Protein AF-A0A5Y0S7S5-F1 (afdb_monomer)

Radius of gyration: 18.2 Å; Cα contacts (8 Å, |Δi|>4): 129; chains: 1; bounding box: 42×59×34 Å

Sequence (110 aa):
MTTVFNPEFPLPSDDPLITATPVEDENRPDFWPRHFRGIPQWILLEPRIFAWTDRLCADYRGGIWQFYTLSNGGAFMAPEANDGDDVWSLYNGMNGNGTDMSPEAAGIAA

Organism: Salmonella newport (NCBI:txid108619)

Foldseek 3Di:
DDDDDDPPDPDPPPDPDKDKDWDDPVCVVCQQCVQPVVPPPSVCPVVVLVVVLVQFFVPDPDADKIKIAIPVRDIFIF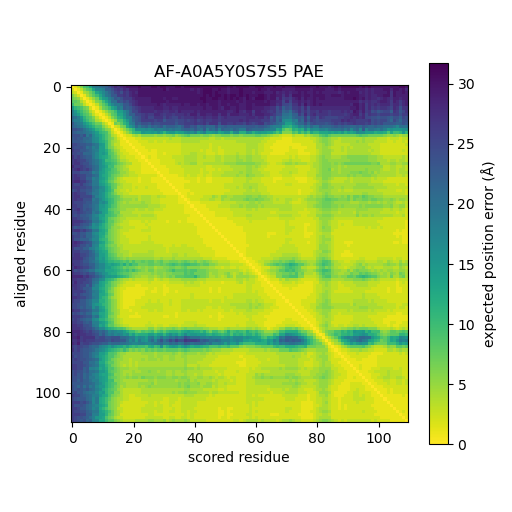HDFDPPDDWTWTADPVVGDIDIDGRRVSRVVD

Solvent-accessible surface area (backbone atoms only — not comparable to full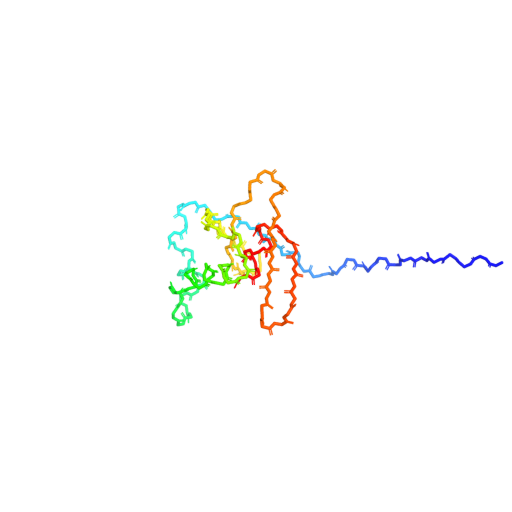-atom values): 6930 Å² total; per-residue (Å²): 139,84,84,79,86,74,82,76,70,79,73,85,69,92,63,81,84,76,45,78,43,78,59,56,79,90,53,54,87,51,45,60,59,73,78,35,62,91,43,88,70,48,89,48,49,66,66,47,35,54,52,35,37,51,67,28,19,84,83,60,82,80,78,61,67,44,44,30,42,31,75,82,74,48,72,55,49,23,39,65,70,64,94,87,74,60,71,43,60,32,40,41,85,89,82,72,50,69,50,76,38,41,41,49,57,48,31,73,72,66

Mean predicted aligned error: 8.24 Å

Nearest PDB structures (foldseek):
  2wj9-assembly1_B  TM=8.748E-01  e=1.126E-11  Escherichia coli CFT073
  2wj9-assembly1_A  TM=8.765E-01  e=2.323E-11  Escherichia coli CFT073
  7sgr-assembly1_E  TM=3.279E-01  e=2.727E+00  Escherichia coli CFT073
  7cfd-assembly1_B  TM=3.760E-01  e=9.127E+00  Drosophila melanogaster

Structure (mmCIF, N/CA/C/O backbone):
data_AF-A0A5Y0S7S5-F1
#
_entry.id   AF-A0A5Y0S7S5-F1
#
loop_
_atom_site.group_PDB
_atom_site.id
_atom_site.type_symbol
_atom_site.label_atom_id
_atom_site.label_alt_id
_atom_site.label_comp_id
_atom_site.label_asym_id
_atom_site.label_entity_id
_atom_site.label_seq_id
_atom_site.pdbx_PDB_ins_code
_atom_site.Cartn_x
_atom_site.Cartn_y
_atom_site.Cartn_z
_atom_site.occupancy
_atom_site.B_iso_or_equiv
_atom_site.auth_seq_id
_atom_site.auth_comp_id
_atom_site.auth_asym_id
_atom_site.auth_atom_id
_atom_site.pdbx_PDB_model_num
ATOM 1 N N . MET A 1 1 ? 24.430 45.187 -3.059 1.00 41.38 1 MET A N 1
ATOM 2 C CA . MET A 1 1 ? 23.094 44.726 -2.630 1.00 41.38 1 MET A CA 1
ATOM 3 C C . MET A 1 1 ? 23.025 43.245 -2.935 1.00 41.38 1 MET A C 1
ATOM 5 O O . MET A 1 1 ? 22.939 42.886 -4.100 1.00 41.38 1 MET A O 1
ATOM 9 N N . THR A 1 2 ? 23.199 42.409 -1.917 1.00 38.59 2 THR A N 1
ATOM 10 C CA . THR A 1 2 ? 23.217 40.949 -2.053 1.00 38.59 2 THR A CA 1
ATOM 11 C C . THR A 1 2 ? 21.859 40.444 -1.592 1.00 38.59 2 THR A C 1
ATOM 13 O O . THR A 1 2 ? 21.549 40.536 -0.408 1.00 38.59 2 THR A O 1
ATOM 16 N N . THR A 1 3 ? 21.024 39.985 -2.519 1.00 44.38 3 THR A N 1
ATOM 17 C CA . THR A 1 3 ? 19.737 39.371 -2.182 1.00 44.38 3 THR A CA 1
ATOM 18 C C . THR A 1 3 ? 20.002 37.920 -1.806 1.00 44.38 3 THR A C 1
ATOM 20 O O . THR A 1 3 ? 20.383 37.115 -2.652 1.00 44.38 3 THR A O 1
ATOM 23 N N . VAL A 1 4 ? 19.865 37.604 -0.520 1.00 48.88 4 VAL A N 1
ATOM 24 C CA . VAL A 1 4 ? 19.908 36.231 -0.013 1.00 48.88 4 VAL A CA 1
ATOM 25 C C . VAL A 1 4 ? 18.577 35.576 -0.371 1.00 48.88 4 VAL A C 1
ATOM 27 O O . VAL A 1 4 ? 17.523 36.035 0.063 1.00 48.88 4 VAL A O 1
ATOM 30 N N . PHE A 1 5 ? 18.621 34.534 -1.197 1.00 50.69 5 PHE A N 1
ATOM 31 C CA . PHE A 1 5 ? 17.481 33.658 -1.447 1.00 50.69 5 PHE A CA 1
ATOM 32 C C . PHE A 1 5 ? 17.301 32.798 -0.191 1.00 50.69 5 PHE A C 1
ATOM 34 O O . PHE A 1 5 ? 18.136 31.943 0.093 1.00 50.69 5 PHE A O 1
ATOM 41 N N . ASN A 1 6 ? 16.268 33.079 0.601 1.00 53.47 6 ASN A N 1
ATOM 42 C CA . ASN A 1 6 ? 15.868 32.240 1.726 1.00 53.47 6 ASN A CA 1
ATOM 43 C C . ASN A 1 6 ? 14.804 31.263 1.203 1.00 53.47 6 ASN A C 1
ATOM 45 O O . ASN A 1 6 ? 13.691 31.714 0.932 1.00 53.47 6 ASN A O 1
ATOM 49 N N . PRO A 1 7 ? 15.104 29.969 0.984 1.00 55.53 7 PRO A N 1
ATOM 50 C CA . PRO A 1 7 ? 14.057 29.002 0.711 1.00 55.53 7 PRO A CA 1
ATOM 51 C C . PRO A 1 7 ? 13.322 28.784 2.034 1.00 55.53 7 PRO A C 1
ATOM 53 O O . PRO A 1 7 ? 13.785 28.042 2.897 1.00 55.53 7 PRO A O 1
ATOM 56 N N . GLU A 1 8 ? 12.216 29.496 2.242 1.00 59.78 8 GLU A N 1
ATOM 57 C CA . GLU A 1 8 ? 11.278 29.149 3.306 1.00 59.78 8 GLU A CA 1
ATOM 58 C C . GLU A 1 8 ? 10.811 27.715 3.046 1.00 59.78 8 GLU A C 1
ATOM 60 O O . GLU A 1 8 ? 10.037 27.447 2.126 1.00 59.78 8 GLU A O 1
ATOM 65 N N . PHE A 1 9 ? 11.341 26.775 3.830 1.00 63.69 9 PHE A N 1
ATOM 66 C CA . PHE A 1 9 ? 10.748 25.455 3.951 1.00 63.69 9 PHE A CA 1
ATOM 67 C C . PHE A 1 9 ? 9.302 25.661 4.416 1.00 63.69 9 PHE A C 1
ATOM 69 O O . PHE A 1 9 ? 9.091 26.424 5.366 1.00 63.69 9 PHE A O 1
ATOM 76 N N . PRO A 1 10 ? 8.307 25.045 3.755 1.00 65.81 10 PRO A N 1
ATOM 77 C CA . PRO A 1 10 ? 6.925 25.172 4.185 1.00 65.81 10 PRO A CA 1
ATOM 78 C C . PRO A 1 10 ? 6.828 24.768 5.658 1.00 65.81 10 PRO A C 1
ATOM 80 O O . PRO A 1 10 ? 7.420 23.770 6.076 1.00 65.81 10 PRO A O 1
ATOM 83 N N . LEU A 1 11 ? 6.136 25.594 6.448 1.00 61.28 11 LEU A N 1
ATOM 84 C CA . LEU A 1 11 ? 5.903 25.325 7.864 1.00 61.28 11 LEU A CA 1
ATOM 85 C C . LEU A 1 11 ? 5.286 23.927 8.021 1.00 61.28 11 LEU A C 1
ATOM 87 O O . LEU A 1 11 ? 4.497 23.531 7.157 1.00 61.28 11 LEU A O 1
ATOM 91 N N . PRO A 1 12 ? 5.624 23.184 9.092 1.00 61.88 12 PRO A N 1
ATOM 92 C CA . PRO A 1 12 ? 4.995 21.900 9.354 1.00 61.88 12 PRO A CA 1
ATOM 93 C C . PRO A 1 12 ? 3.480 22.105 9.378 1.00 61.88 12 PRO A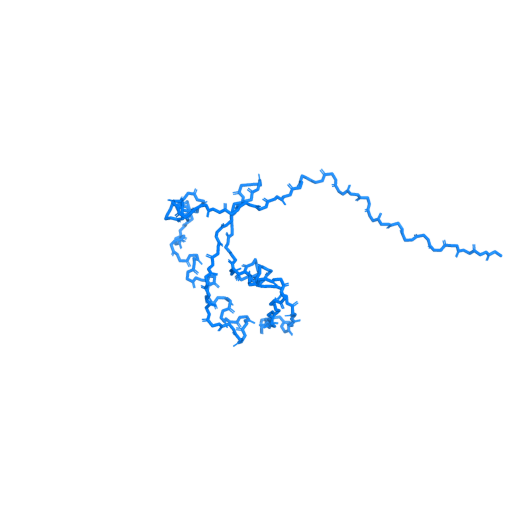 C 1
ATOM 95 O O . PRO A 1 12 ? 2.964 22.924 10.138 1.00 61.88 12 PRO A O 1
ATOM 98 N N . SER A 1 13 ? 2.788 21.413 8.479 1.00 66.12 13 SER A N 1
ATOM 99 C CA . SER A 1 13 ? 1.335 21.360 8.448 1.00 66.12 13 SER A CA 1
ATOM 100 C C . SER A 1 13 ? 0.835 20.860 9.802 1.00 66.12 13 SER A C 1
ATOM 102 O O . SER A 1 13 ? 1.308 19.831 10.277 1.00 66.12 13 SER A O 1
ATOM 104 N N . ASP A 1 14 ? -0.145 21.548 10.394 1.00 71.00 14 ASP A N 1
ATOM 105 C CA . ASP A 1 14 ? -0.850 21.139 11.628 1.00 71.00 14 ASP A CA 1
ATOM 106 C C . ASP A 1 14 ? -1.745 19.893 11.409 1.00 71.00 14 ASP A C 1
ATOM 108 O O . ASP A 1 14 ? -2.612 19.561 12.221 1.00 71.00 14 ASP A O 1
ATOM 112 N N . ASP A 1 15 ? -1.563 19.212 10.275 1.00 73.56 15 ASP A N 1
ATOM 113 C CA . ASP A 1 15 ? -2.262 17.989 9.935 1.00 73.56 15 ASP A CA 1
ATOM 114 C C . ASP A 1 15 ? -1.792 16.858 10.861 1.00 73.56 15 ASP A C 1
ATOM 116 O O . ASP A 1 15 ? -0.587 16.673 11.070 1.00 73.56 15 ASP A O 1
ATOM 120 N N . PRO A 1 16 ? -2.722 16.069 11.424 1.00 82.56 16 PRO A N 1
ATOM 121 C CA . PRO A 1 16 ? -2.362 14.969 12.301 1.00 82.56 16 PRO A CA 1
ATOM 122 C C . PRO A 1 16 ? -1.475 13.966 11.555 1.00 82.56 16 PRO A C 1
ATOM 124 O O . PRO A 1 16 ? -1.844 13.455 10.497 1.00 82.56 16 PRO A O 1
ATOM 127 N N . LEU A 1 17 ? -0.309 13.664 12.136 1.00 92.00 17 LEU A N 1
ATOM 128 C CA . LEU A 1 17 ? 0.634 12.692 11.591 1.00 92.00 17 LEU A CA 1
ATOM 129 C C . LEU A 1 17 ? -0.037 11.316 11.455 1.00 92.00 17 LEU A C 1
ATOM 131 O O . LEU A 1 17 ? -0.488 10.725 12.441 1.00 92.00 17 LEU A O 1
ATOM 135 N N . ILE A 1 18 ? -0.068 10.793 10.230 1.00 94.81 18 ILE A N 1
ATOM 136 C CA . ILE A 1 18 ? -0.563 9.444 9.953 1.00 94.81 18 ILE A CA 1
ATOM 137 C C . ILE A 1 18 ? 0.597 8.470 10.133 1.00 94.81 18 ILE A C 1
ATOM 139 O O . ILE A 1 18 ? 1.627 8.596 9.476 1.00 94.81 18 ILE A O 1
ATOM 143 N N . THR A 1 19 ? 0.427 7.497 11.021 1.00 95.50 19 THR A N 1
ATOM 144 C CA . THR A 1 19 ? 1.425 6.457 11.281 1.00 95.50 19 THR A CA 1
ATOM 145 C C . THR A 1 19 ? 0.880 5.096 10.877 1.00 95.50 19 THR A C 1
ATOM 147 O O . THR A 1 19 ? -0.311 4.827 11.046 1.00 95.50 19 THR A O 1
ATOM 150 N N . ALA A 1 20 ? 1.754 4.244 10.342 1.00 96.12 20 ALA A N 1
ATOM 151 C CA . ALA A 1 20 ? 1.458 2.852 10.033 1.00 96.12 20 ALA A CA 1
ATOM 152 C C . ALA A 1 20 ? 1.940 1.944 11.168 1.00 96.12 20 ALA A C 1
ATOM 154 O O . ALA A 1 20 ? 3.008 2.153 11.742 1.00 96.12 20 ALA A O 1
ATOM 155 N N . THR A 1 21 ? 1.147 0.936 11.513 1.00 96.25 21 THR A N 1
ATOM 156 C CA . THR A 1 21 ? 1.497 -0.092 12.499 1.00 96.25 21 THR A CA 1
ATOM 157 C C . THR A 1 21 ? 1.291 -1.465 11.866 1.00 96.25 21 THR A C 1
ATOM 159 O O . THR A 1 21 ? 0.207 -1.693 11.319 1.00 96.25 21 THR A O 1
ATOM 162 N N . PRO A 1 22 ? 2.299 -2.357 11.898 1.00 95.88 22 PRO A N 1
ATOM 163 C CA . PRO A 1 22 ? 2.171 -3.698 11.342 1.00 95.88 22 PRO A CA 1
ATOM 164 C C . PRO A 1 22 ? 1.142 -4.517 12.129 1.00 95.88 22 PRO A C 1
ATOM 166 O O . PRO A 1 22 ? 1.005 -4.371 13.344 1.00 95.88 22 PRO A O 1
ATOM 169 N N . VAL A 1 23 ? 0.410 -5.374 11.426 1.00 96.50 23 VAL A N 1
ATOM 170 C CA . VAL A 1 23 ? -0.578 -6.289 12.006 1.00 96.50 23 VAL A CA 1
ATOM 171 C C . VAL A 1 23 ? 0.113 -7.592 12.389 1.00 96.50 23 VAL A C 1
ATOM 173 O O . VAL A 1 23 ? 0.741 -8.227 11.547 1.00 96.50 23 VAL A O 1
ATOM 176 N N . GLU A 1 24 ? -0.036 -7.995 13.650 1.00 95.19 24 GLU A N 1
ATOM 177 C CA . GLU A 1 24 ? 0.469 -9.277 14.157 1.00 95.19 24 GLU A CA 1
ATOM 178 C C . GLU A 1 24 ? -0.159 -10.468 13.424 1.00 95.19 24 GLU A C 1
ATOM 180 O O . GLU A 1 24 ? -1.321 -10.412 13.004 1.00 95.19 24 GLU A O 1
ATOM 185 N N . ASP A 1 25 ? 0.593 -11.564 13.315 1.00 93.31 25 ASP A N 1
ATOM 186 C CA . ASP A 1 25 ? 0.205 -12.733 12.529 1.00 93.31 25 ASP A CA 1
ATOM 187 C C . ASP A 1 25 ? -1.135 -13.341 12.962 1.00 93.31 25 ASP A C 1
ATOM 189 O O . ASP A 1 25 ? -1.939 -13.731 12.110 1.00 93.31 25 ASP A O 1
ATOM 193 N N . GLU A 1 26 ? -1.438 -13.341 14.263 1.00 95.25 26 GLU A N 1
ATOM 194 C CA . GLU A 1 26 ? -2.702 -13.844 14.808 1.00 95.25 26 GLU A CA 1
ATOM 195 C C . GLU A 1 26 ? -3.921 -13.050 14.321 1.00 95.25 26 GLU A C 1
ATOM 197 O O . GLU A 1 26 ? -5.023 -13.593 14.240 1.00 95.25 26 GLU A O 1
ATOM 202 N N . ASN A 1 27 ? -3.735 -11.775 13.969 1.00 94.75 27 ASN A N 1
ATOM 203 C CA . ASN A 1 27 ? -4.806 -10.868 13.558 1.00 94.75 27 ASN A CA 1
ATOM 204 C C . ASN A 1 27 ? -4.991 -10.799 12.032 1.00 94.75 27 ASN A C 1
ATOM 206 O O . ASN A 1 27 ? -5.978 -10.231 11.553 1.00 94.75 27 ASN A O 1
ATOM 210 N N . ARG A 1 28 ? -4.076 -11.383 11.247 1.00 93.69 28 ARG A N 1
ATOM 211 C CA . ARG A 1 28 ? -4.110 -11.342 9.772 1.00 93.69 28 ARG A CA 1
ATOM 212 C C . ARG A 1 28 ? -5.367 -11.962 9.154 1.00 93.69 28 ARG A C 1
ATOM 214 O O . ARG A 1 28 ? -5.888 -11.355 8.218 1.00 93.69 28 ARG A O 1
ATOM 221 N N . PRO A 1 29 ? -5.908 -13.100 9.644 1.00 93.44 29 PRO A N 1
ATOM 222 C CA . PRO A 1 29 ? -7.120 -13.687 9.064 1.00 93.44 29 PRO A CA 1
ATOM 223 C C . PRO A 1 29 ? -8.336 -12.751 9.124 1.00 93.44 29 PRO A C 1
ATOM 225 O O . PRO A 1 29 ? -9.185 -12.773 8.233 1.00 93.44 29 PRO A O 1
ATOM 228 N N . ASP A 1 30 ? -8.394 -11.897 10.148 1.00 94.94 30 ASP A N 1
ATOM 229 C CA . ASP A 1 30 ? -9.506 -10.978 10.385 1.00 94.94 30 ASP A CA 1
ATOM 230 C C . ASP A 1 30 ? -9.279 -9.577 9.800 1.00 94.94 30 ASP A C 1
ATOM 232 O O . ASP A 1 30 ? -10.174 -8.732 9.869 1.00 94.94 30 ASP A O 1
ATOM 236 N N . PHE A 1 31 ? -8.122 -9.311 9.187 1.00 96.12 31 PHE A N 1
ATOM 237 C CA . PHE A 1 31 ? -7.755 -7.989 8.677 1.00 96.12 31 PHE A CA 1
ATOM 238 C C . PHE A 1 31 ? -8.784 -7.438 7.674 1.00 96.12 31 PHE A C 1
ATOM 240 O O . PHE A 1 31 ? -9.457 -6.435 7.930 1.00 96.12 31 PHE A O 1
ATOM 247 N N . TRP A 1 32 ? -8.982 -8.123 6.547 1.00 96.06 32 TRP A N 1
ATOM 248 C CA . TRP A 1 32 ? -9.929 -7.693 5.516 1.00 96.06 32 TRP A CA 1
ATOM 249 C C . TRP A 1 32 ? -11.378 -7.560 6.009 1.00 96.06 32 TRP A C 1
ATOM 251 O O . TRP A 1 32 ? -11.981 -6.507 5.771 1.00 96.06 32 TRP A O 1
ATOM 261 N N . PRO A 1 33 ? -11.972 -8.545 6.715 1.00 95.44 33 PRO A N 1
ATOM 262 C CA . PRO A 1 33 ? -13.336 -8.394 7.210 1.00 95.44 33 PRO A CA 1
ATOM 263 C C . PRO A 1 33 ? -13.452 -7.308 8.290 1.00 95.44 33 PRO A C 1
ATOM 265 O O . PRO A 1 33 ? -14.486 -6.644 8.374 1.00 95.44 33 PRO A O 1
ATOM 268 N N . ARG A 1 34 ? -12.421 -7.055 9.100 1.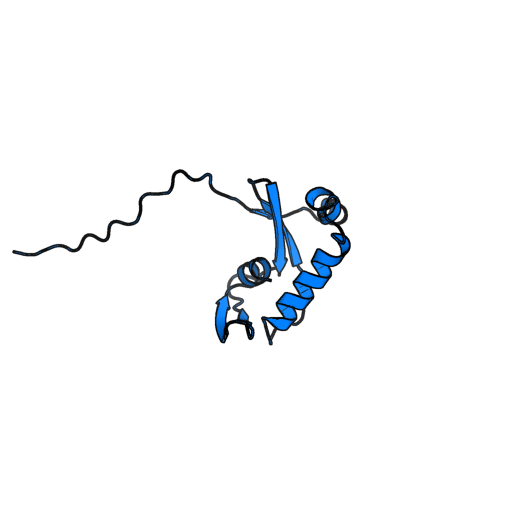00 95.12 34 ARG A N 1
ATOM 269 C CA . ARG A 1 34 ? -12.451 -5.971 10.093 1.00 95.12 34 ARG A CA 1
ATOM 270 C C . ARG A 1 34 ? -12.536 -4.593 9.439 1.00 95.12 34 ARG A C 1
ATOM 272 O O . ARG A 1 34 ? -13.320 -3.767 9.906 1.00 95.12 34 ARG A O 1
ATOM 279 N N . HIS A 1 35 ? -11.774 -4.361 8.372 1.00 95.38 35 HIS A N 1
ATOM 280 C CA . HIS A 1 35 ? -11.659 -3.043 7.737 1.00 95.38 35 HIS A CA 1
ATOM 281 C C . HIS A 1 35 ? -12.644 -2.823 6.578 1.00 95.38 35 HIS A C 1
ATOM 283 O O . HIS A 1 35 ? -13.166 -1.722 6.417 1.00 95.38 35 HIS A O 1
ATOM 289 N N . PHE A 1 36 ? -12.955 -3.861 5.795 1.00 95.94 36 PHE A N 1
ATOM 290 C CA . PHE A 1 36 ? -13.635 -3.711 4.503 1.00 95.94 36 PHE A CA 1
ATOM 291 C C . PHE A 1 36 ? -14.911 -4.548 4.344 1.00 95.94 36 PHE A C 1
ATOM 293 O O . PHE A 1 36 ? -15.519 -4.501 3.277 1.00 95.94 36 PHE A O 1
ATOM 300 N N . ARG A 1 37 ? -15.401 -5.259 5.376 1.00 92.38 37 ARG A N 1
ATOM 301 C CA . ARG A 1 37 ? -16.612 -6.118 5.270 1.00 92.38 37 ARG A CA 1
ATOM 302 C C . ARG A 1 37 ? -17.852 -5.443 4.679 1.00 92.38 37 ARG A C 1
ATOM 304 O O . ARG A 1 37 ? -18.711 -6.126 4.133 1.00 92.38 37 ARG A O 1
ATOM 311 N N . GLY A 1 38 ? -17.976 -4.123 4.836 1.00 94.81 38 GLY A N 1
ATOM 312 C CA . GLY A 1 38 ? -19.101 -3.342 4.314 1.00 94.81 38 GLY A CA 1
ATOM 3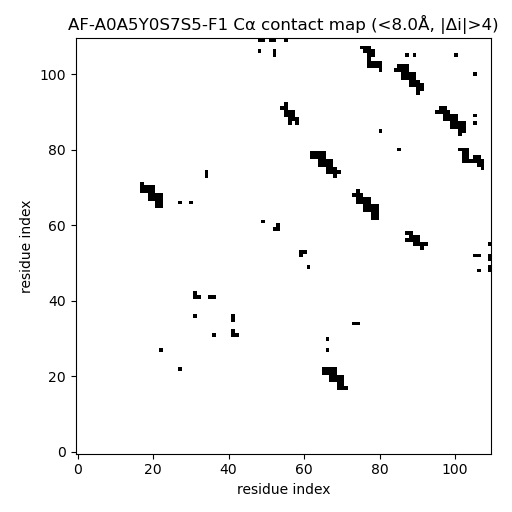13 C C . GLY A 1 38 ? -19.034 -3.078 2.807 1.00 94.81 38 GLY A C 1
ATOM 314 O O . GLY A 1 38 ? -20.006 -2.588 2.238 1.00 94.81 38 GLY A O 1
ATOM 315 N N . ILE A 1 39 ? -17.910 -3.391 2.158 1.00 95.12 39 ILE A N 1
ATOM 316 C CA . ILE A 1 39 ? -17.678 -3.150 0.736 1.00 95.12 39 ILE A CA 1
ATOM 317 C C . ILE A 1 39 ? -17.978 -4.434 -0.047 1.00 95.12 39 ILE A C 1
ATOM 319 O O . ILE A 1 39 ? -17.402 -5.486 0.245 1.00 95.12 39 ILE A O 1
ATOM 323 N N . PRO A 1 40 ? -18.853 -4.391 -1.066 1.00 96.31 40 PRO A N 1
ATOM 324 C CA . PRO A 1 40 ? -19.065 -5.532 -1.945 1.00 96.31 40 PRO A CA 1
ATOM 325 C C . PRO A 1 40 ? -17.746 -6.032 -2.541 1.00 96.31 40 PRO A C 1
ATOM 327 O O . PRO A 1 40 ? -16.922 -5.241 -2.988 1.00 96.31 40 PRO A O 1
ATOM 330 N N . GLN A 1 41 ? -17.568 -7.354 -2.590 1.00 95.25 41 GLN A N 1
ATOM 331 C CA . GLN A 1 41 ? -16.365 -7.997 -3.137 1.00 95.25 41 GLN A CA 1
ATOM 332 C C . GLN A 1 41 ? -15.055 -7.692 -2.385 1.00 95.25 41 GLN A C 1
ATOM 334 O O . GLN A 1 41 ? -13.987 -7.880 -2.963 1.00 95.25 41 GLN A O 1
ATOM 339 N N . TRP A 1 42 ? -15.102 -7.291 -1.108 1.00 95.12 42 TRP A N 1
ATOM 340 C CA . TRP A 1 42 ? -13.899 -7.055 -0.291 1.00 95.12 42 TRP A CA 1
ATOM 341 C C . TRP A 1 42 ? -12.906 -8.232 -0.301 1.00 95.12 42 TRP A C 1
ATOM 343 O O . TRP A 1 42 ? -11.701 -8.022 -0.247 1.00 95.12 42 TRP A O 1
ATOM 353 N N . ILE A 1 43 ? -13.397 -9.467 -0.452 1.00 94.12 43 ILE A N 1
ATOM 354 C CA . ILE A 1 43 ? -12.573 -10.684 -0.550 1.00 94.12 43 ILE A CA 1
ATOM 355 C C . ILE A 1 43 ? -11.619 -10.681 -1.761 1.00 94.12 43 ILE A C 1
ATOM 357 O O . ILE A 1 43 ? -10.668 -11.451 -1.806 1.00 94.12 43 ILE A O 1
ATOM 361 N N . LEU A 1 44 ? -11.867 -9.824 -2.757 1.00 95.94 44 LEU A N 1
ATOM 362 C CA . LEU A 1 44 ? -11.036 -9.689 -3.953 1.00 95.94 44 LEU A CA 1
ATOM 363 C C . LEU A 1 44 ? -9.965 -8.599 -3.830 1.00 95.94 44 LEU A C 1
ATOM 365 O O . LEU A 1 44 ? -9.220 -8.416 -4.787 1.00 95.94 44 LEU A O 1
ATOM 369 N N . LEU A 1 45 ? -9.894 -7.860 -2.717 1.00 95.19 45 LEU A N 1
ATOM 370 C CA . LEU A 1 45 ? -8.934 -6.762 -2.560 1.00 95.19 45 LEU A CA 1
ATOM 371 C C . LEU A 1 45 ? -7.494 -7.260 -2.679 1.00 95.19 45 LEU A C 1
ATOM 373 O O . LEU A 1 45 ? -6.763 -6.786 -3.540 1.00 95.19 45 LEU A O 1
ATOM 377 N N . GLU A 1 46 ? -7.127 -8.276 -1.906 1.00 95.25 46 GLU A N 1
ATOM 378 C CA . GLU A 1 46 ? -5.774 -8.836 -1.919 1.00 95.25 46 GLU A CA 1
ATOM 379 C C . GLU A 1 46 ? -5.365 -9.405 -3.296 1.00 95.25 46 GLU A C 1
ATOM 381 O O . GLU A 1 46 ? -4.359 -8.952 -3.845 1.00 95.25 46 GLU A O 1
ATOM 386 N N . PRO A 1 47 ? -6.162 -10.274 -3.956 1.00 95.50 47 PRO A N 1
ATOM 387 C CA . PRO A 1 47 ? -5.858 -10.704 -5.323 1.00 95.50 47 PRO A CA 1
ATOM 388 C C . PRO A 1 47 ? -5.740 -9.558 -6.337 1.00 95.50 47 PRO A C 1
ATOM 390 O O . PRO A 1 47 ? -4.980 -9.664 -7.299 1.00 95.50 47 PRO A O 1
ATOM 393 N N . ARG A 1 48 ? -6.501 -8.468 -6.160 1.00 96.56 48 ARG A N 1
ATOM 394 C CA . ARG A 1 48 ? -6.431 -7.300 -7.050 1.00 96.56 48 ARG A CA 1
ATOM 395 C C . ARG A 1 48 ? -5.158 -6.499 -6.833 1.00 96.56 48 ARG A C 1
ATOM 397 O O . ARG A 1 48 ? -4.578 -6.087 -7.828 1.00 96.56 48 ARG A O 1
ATOM 404 N N . ILE A 1 49 ? -4.729 -6.317 -5.587 1.00 95.75 49 ILE A N 1
ATOM 405 C CA . ILE A 1 49 ? -3.466 -5.644 -5.262 1.00 95.75 49 ILE A CA 1
ATOM 406 C C . ILE A 1 49 ? -2.314 -6.399 -5.927 1.00 95.75 49 ILE A C 1
ATOM 408 O O . ILE A 1 49 ? -1.567 -5.806 -6.697 1.00 95.75 49 ILE A O 1
ATOM 412 N N . PHE A 1 50 ? -2.255 -7.727 -5.780 1.00 95.06 50 PHE A N 1
ATOM 413 C CA . PHE A 1 50 ? -1.234 -8.535 -6.457 1.00 95.06 50 PHE A CA 1
ATOM 414 C C . PHE A 1 50 ? -1.257 -8.389 -7.981 1.00 95.06 50 PHE A C 1
ATOM 416 O O . PHE A 1 50 ? -0.203 -8.267 -8.600 1.00 95.06 50 PHE A O 1
ATOM 423 N N . ALA A 1 51 ? -2.446 -8.380 -8.590 1.00 95.38 51 ALA A N 1
ATOM 424 C CA . ALA A 1 51 ? -2.586 -8.204 -10.033 1.00 95.38 51 ALA A CA 1
ATOM 425 C C . ALA A 1 51 ? -2.157 -6.803 -10.503 1.00 95.38 51 ALA A C 1
ATOM 427 O O . ALA A 1 51 ? -1.618 -6.658 -11.600 1.00 95.38 51 ALA A O 1
ATOM 428 N N . TRP A 1 52 ? -2.388 -5.766 -9.694 1.00 96.19 52 TRP A N 1
ATOM 429 C CA . TRP A 1 52 ? -1.903 -4.419 -9.984 1.00 96.19 52 TRP A CA 1
ATOM 430 C C . TRP A 1 52 ? -0.391 -4.323 -9.852 1.00 96.19 52 TRP A C 1
ATOM 432 O O . TRP A 1 52 ? 0.246 -3.768 -10.745 1.00 96.19 52 TRP A 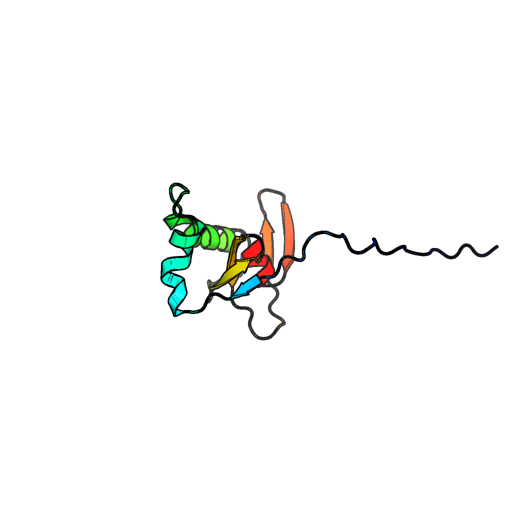O 1
ATOM 442 N N . THR A 1 53 ? 0.201 -4.916 -8.817 1.00 94.75 53 THR A N 1
ATOM 443 C CA . THR A 1 53 ? 1.660 -4.953 -8.665 1.00 94.75 53 THR A CA 1
ATOM 444 C C . THR A 1 53 ? 2.327 -5.681 -9.830 1.00 94.75 53 THR A C 1
ATOM 446 O O . THR A 1 53 ? 3.267 -5.142 -10.403 1.00 94.75 53 THR A O 1
ATOM 449 N N . ASP A 1 54 ? 1.801 -6.838 -10.245 1.00 93.69 54 ASP A N 1
ATOM 450 C CA . ASP A 1 54 ? 2.277 -7.595 -11.417 1.00 93.69 54 ASP A CA 1
ATOM 451 C C . ASP A 1 54 ? 2.198 -6.774 -12.714 1.00 93.69 54 ASP A C 1
ATOM 453 O O . ASP A 1 54 ? 3.098 -6.791 -13.550 1.00 93.69 54 ASP A O 1
ATOM 457 N N . ARG A 1 55 ? 1.138 -5.974 -12.862 1.00 94.38 55 ARG A N 1
ATOM 458 C CA . ARG A 1 55 ? 0.971 -5.085 -14.015 1.00 94.38 55 ARG A CA 1
ATOM 459 C C . ARG A 1 55 ? 1.938 -3.899 -14.003 1.00 94.38 55 ARG A C 1
ATOM 461 O O . ARG A 1 55 ? 2.338 -3.447 -15.075 1.00 94.38 55 ARG A O 1
ATOM 468 N N . LEU A 1 56 ? 2.217 -3.336 -12.830 1.00 93.81 56 LEU A N 1
ATOM 469 C CA . LEU A 1 56 ? 3.020 -2.122 -12.680 1.00 93.81 56 LEU A CA 1
ATOM 470 C C . LEU A 1 56 ? 4.518 -2.422 -12.638 1.00 93.81 56 LEU A C 1
ATOM 472 O O . LEU A 1 56 ? 5.297 -1.623 -13.143 1.00 93.81 56 LEU A O 1
ATOM 476 N N . CYS A 1 57 ? 4.932 -3.542 -12.056 1.00 91.75 57 CYS A N 1
ATOM 477 C CA . CYS A 1 57 ? 6.331 -3.894 -11.857 1.00 91.75 57 CYS A CA 1
ATOM 478 C C . CYS A 1 57 ? 6.678 -5.152 -12.660 1.00 91.75 57 CYS A C 1
ATOM 480 O O . CYS A 1 57 ? 6.290 -6.260 -12.303 1.00 91.75 57 CYS A O 1
ATOM 482 N N . ALA A 1 58 ? 7.449 -4.983 -13.737 1.00 85.12 58 ALA A N 1
ATOM 483 C CA . ALA A 1 58 ? 7.827 -6.088 -14.623 1.00 85.12 58 ALA A CA 1
ATOM 484 C C . ALA A 1 58 ? 8.714 -7.144 -13.938 1.00 85.12 58 ALA A C 1
ATOM 486 O O . ALA A 1 58 ? 8.722 -8.308 -14.342 1.00 85.12 58 ALA A O 1
ATOM 487 N N . ASP A 1 59 ? 9.448 -6.736 -12.902 1.00 80.06 59 ASP A N 1
ATOM 488 C CA . ASP A 1 59 ? 10.348 -7.602 -12.143 1.00 80.06 59 ASP A CA 1
ATOM 489 C C . ASP A 1 59 ? 9.682 -8.220 -10.907 1.00 80.06 59 ASP A C 1
ATOM 491 O O . ASP A 1 59 ? 10.319 -8.993 -10.189 1.00 80.06 59 ASP A O 1
ATOM 495 N N . TYR A 1 60 ? 8.397 -7.939 -10.666 1.00 84.38 60 TYR A N 1
ATOM 496 C CA . TYR A 1 60 ? 7.666 -8.510 -9.543 1.00 84.38 60 TYR A CA 1
ATOM 497 C C . TYR A 1 60 ? 7.546 -10.032 -9.683 1.00 84.38 60 TYR A C 1
ATOM 499 O O . TYR A 1 60 ? 7.125 -10.570 -10.707 1.00 84.38 60 TYR A O 1
ATOM 507 N N . ARG A 1 61 ? 7.928 -10.754 -8.626 1.00 82.56 61 ARG A N 1
ATOM 508 C CA . ARG A 1 61 ? 7.888 -12.228 -8.564 1.00 82.56 61 ARG A CA 1
ATOM 509 C C . ARG A 1 61 ? 6.976 -12.749 -7.457 1.00 82.56 61 ARG A C 1
ATOM 511 O O . ARG A 1 61 ? 7.078 -13.916 -7.082 1.00 82.56 61 ARG A O 1
ATOM 518 N N . GLY A 1 62 ? 6.100 -11.901 -6.924 1.00 84.06 62 GLY A N 1
ATOM 519 C CA . GLY A 1 62 ? 5.457 -12.166 -5.643 1.00 84.06 62 GLY A CA 1
ATOM 520 C C . GLY A 1 62 ? 6.326 -11.694 -4.478 1.00 84.06 62 GLY A C 1
ATOM 521 O O . GLY A 1 62 ? 7.211 -10.858 -4.639 1.00 84.06 62 GLY A O 1
ATOM 522 N N . GLY A 1 63 ? 6.066 -12.246 -3.299 1.00 84.00 63 GLY A N 1
ATOM 523 C CA . GLY A 1 63 ? 6.792 -11.932 -2.074 1.00 84.00 63 GLY A CA 1
ATOM 524 C C . GLY A 1 63 ? 5.922 -12.168 -0.849 1.00 84.00 63 GLY A C 1
ATOM 525 O O . GLY A 1 63 ? 4.740 -12.503 -0.969 1.00 84.00 63 GLY A O 1
ATOM 526 N N . ILE A 1 64 ? 6.509 -11.990 0.330 1.00 88.81 64 ILE A N 1
ATOM 527 C CA . ILE A 1 64 ? 5.738 -11.885 1.566 1.00 88.81 64 ILE A CA 1
ATOM 528 C C . ILE A 1 64 ? 5.201 -10.462 1.626 1.00 88.81 64 ILE A C 1
ATOM 530 O O . ILE A 1 64 ? 5.937 -9.507 1.402 1.00 88.81 64 ILE A O 1
ATOM 534 N N . TRP A 1 65 ? 3.908 -10.323 1.890 1.00 93.75 65 TRP A N 1
ATOM 535 C CA . TRP A 1 65 ? 3.282 -9.025 2.099 1.00 93.75 65 TRP A CA 1
ATOM 536 C C . TRP A 1 65 ? 2.934 -8.874 3.563 1.00 93.75 65 TRP A C 1
ATOM 538 O O . TRP A 1 65 ? 2.468 -9.825 4.178 1.00 93.75 65 TRP A O 1
ATOM 548 N N . GLN A 1 66 ? 3.129 -7.691 4.117 1.00 94.81 66 GLN A N 1
ATOM 549 C CA . GLN A 1 66 ? 2.749 -7.326 5.470 1.00 94.81 66 GLN A CA 1
ATOM 550 C C . GLN A 1 66 ? 1.492 -6.456 5.437 1.00 94.81 66 GLN A C 1
ATOM 552 O O . GLN A 1 66 ? 1.278 -5.683 4.501 1.00 94.81 66 GLN A O 1
ATOM 557 N N . PHE A 1 67 ? 0.637 -6.612 6.447 1.00 96.62 67 PHE A N 1
ATOM 558 C CA . PHE A 1 67 ? -0.566 -5.799 6.611 1.00 96.62 67 PHE A CA 1
ATOM 559 C C . PHE A 1 67 ? -0.296 -4.681 7.606 1.00 96.62 67 PHE A C 1
ATOM 561 O O . PHE A 1 67 ? 0.368 -4.892 8.621 1.00 96.62 67 PHE A O 1
ATOM 568 N N . TYR A 1 68 ? -0.862 -3.511 7.341 1.00 97.06 68 TYR A N 1
ATOM 569 C CA . TYR A 1 68 ? -0.670 -2.328 8.162 1.00 97.06 68 TYR A CA 1
ATOM 570 C C . TYR A 1 68 ? -2.004 -1.655 8.451 1.00 97.06 68 TYR A C 1
ATOM 572 O O . TYR A 1 68 ? -2.854 -1.498 7.570 1.00 97.06 68 TYR A O 1
ATOM 580 N N . THR A 1 69 ? -2.165 -1.200 9.689 1.00 97.44 69 THR A N 1
ATOM 581 C CA . THR A 1 69 ? -3.238 -0.284 10.089 1.00 97.44 69 THR A CA 1
ATOM 582 C C . THR A 1 69 ? -2.691 1.123 10.233 1.00 97.44 69 THR A C 1
ATOM 584 O O . THR A 1 69 ? -1.577 1.306 10.722 1.00 97.44 69 THR A O 1
ATOM 587 N N . LEU A 1 70 ? -3.481 2.115 9.839 1.00 96.88 70 LEU A N 1
ATOM 588 C CA . LEU A 1 70 ? -3.130 3.524 9.929 1.00 96.88 70 LEU A CA 1
ATOM 589 C C . LEU A 1 70 ? -3.836 4.186 11.117 1.00 96.88 70 LEU A C 1
ATOM 591 O O . LEU A 1 70 ? -4.992 3.875 11.418 1.00 96.88 70 LEU A O 1
ATOM 595 N N . SER A 1 71 ? -3.181 5.157 11.755 1.00 95.69 71 SER A N 1
ATOM 596 C CA . SER A 1 71 ? -3.741 5.917 12.888 1.00 95.69 71 SER A CA 1
ATOM 597 C C . SER A 1 71 ? -5.046 6.661 12.562 1.00 95.69 71 SER A C 1
ATOM 599 O O . SER A 1 71 ? -5.836 6.949 13.458 1.00 95.69 71 SER A O 1
ATOM 601 N N . ASN A 1 72 ? -5.312 6.926 11.281 1.00 94.75 72 ASN A N 1
ATOM 602 C CA . ASN A 1 72 ? -6.547 7.540 10.789 1.00 94.75 72 ASN A CA 1
ATOM 603 C C . ASN A 1 72 ? -7.683 6.529 10.509 1.00 94.75 72 ASN A C 1
ATOM 605 O O . ASN A 1 72 ? -8.711 6.902 9.946 1.00 94.75 72 ASN A O 1
ATOM 609 N N . GLY A 1 73 ? -7.502 5.253 10.864 1.00 94.12 73 GLY A N 1
ATOM 610 C CA . GLY A 1 73 ? -8.465 4.175 10.622 1.00 94.12 73 GLY A CA 1
ATOM 611 C C . GLY A 1 73 ? -8.334 3.493 9.256 1.00 94.12 73 GLY A C 1
ATOM 612 O O . GLY A 1 73 ? -9.077 2.549 8.981 1.00 94.12 73 GLY A O 1
ATOM 613 N N . GLY A 1 74 ? -7.400 3.939 8.412 1.00 95.44 74 GLY A N 1
ATOM 614 C CA . GLY A 1 74 ? -7.060 3.279 7.156 1.00 95.44 74 GLY A CA 1
ATOM 615 C C . GLY A 1 74 ? -6.315 1.957 7.354 1.00 95.44 74 GLY A C 1
ATOM 616 O O . GLY A 1 74 ? -5.879 1.609 8.452 1.00 95.44 74 GLY A O 1
ATOM 617 N N . ALA A 1 75 ? -6.171 1.214 6.264 1.00 97.06 75 ALA A N 1
ATOM 618 C CA . ALA A 1 75 ? -5.464 -0.056 6.226 1.00 97.06 75 ALA A CA 1
ATOM 619 C C . ALA A 1 75 ? -4.893 -0.279 4.822 1.00 97.06 75 ALA A C 1
ATOM 621 O O . ALA A 1 75 ? -5.5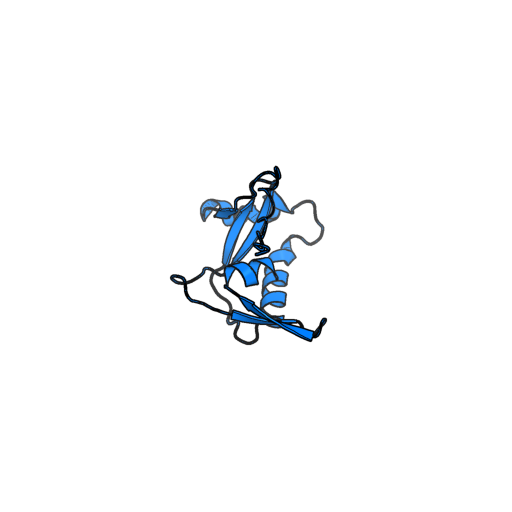38 0.086 3.837 1.00 97.06 75 ALA A O 1
ATOM 622 N N . PHE A 1 76 ? -3.707 -0.874 4.736 1.00 96.94 76 PHE A N 1
ATOM 623 C CA . PHE A 1 76 ? -3.071 -1.252 3.473 1.00 96.94 76 PHE A CA 1
ATOM 624 C C . PHE A 1 76 ? -2.219 -2.512 3.656 1.00 96.94 76 PHE A C 1
ATOM 626 O O . PHE A 1 76 ? -2.057 -3.013 4.772 1.00 96.94 76 PHE A O 1
ATOM 633 N N . MET A 1 77 ? -1.686 -3.032 2.555 1.00 96.50 77 MET A N 1
ATOM 634 C CA . MET A 1 77 ? -0.661 -4.067 2.575 1.00 96.50 77 MET A CA 1
ATOM 635 C C . MET A 1 77 ? 0.502 -3.649 1.687 1.00 96.50 77 MET A C 1
ATOM 637 O O . MET A 1 77 ? 0.298 -2.972 0.683 1.00 96.50 77 MET A O 1
ATOM 641 N N . ALA A 1 78 ? 1.705 -4.065 2.051 1.00 94.56 78 ALA A N 1
ATOM 642 C CA . ALA A 1 78 ? 2.905 -3.811 1.272 1.00 94.56 78 ALA A CA 1
ATOM 643 C C . ALA A 1 78 ? 3.836 -5.029 1.291 1.00 94.56 78 ALA A C 1
ATOM 645 O O . ALA A 1 78 ? 3.817 -5.774 2.272 1.00 94.56 78 ALA A O 1
ATOM 646 N N . PRO A 1 79 ? 4.646 -5.254 0.244 1.00 92.12 79 PRO A N 1
ATOM 647 C CA . PRO A 1 79 ? 5.703 -6.252 0.275 1.00 92.12 79 PRO A CA 1
ATOM 648 C C . PRO A 1 79 ? 6.668 -5.991 1.436 1.00 92.12 79 PRO A C 1
ATOM 650 O O . PRO A 1 79 ? 6.994 -4.845 1.748 1.00 92.12 79 PRO A O 1
ATOM 653 N N . GLU A 1 80 ? 7.145 -7.063 2.053 1.00 87.31 80 GLU A N 1
ATOM 654 C CA . GLU A 1 80 ? 8.237 -7.017 3.014 1.00 87.31 80 GLU A CA 1
ATOM 655 C C . GLU A 1 80 ? 9.509 -6.526 2.311 1.00 87.31 80 GLU A C 1
ATOM 657 O O . GLU A 1 80 ? 9.938 -7.101 1.310 1.00 87.31 80 GLU A O 1
ATOM 662 N N . ALA A 1 81 ? 10.088 -5.435 2.810 1.00 72.69 81 ALA A N 1
ATOM 663 C CA . ALA A 1 81 ? 11.366 -4.940 2.319 1.00 72.69 81 ALA A CA 1
ATOM 664 C C . ALA A 1 81 ? 12.498 -5.744 2.970 1.00 72.69 81 ALA A C 1
ATOM 666 O O . ALA A 1 81 ? 12.580 -5.795 4.198 1.00 72.69 81 ALA A O 1
ATOM 667 N N . ASN A 1 82 ? 13.390 -6.337 2.173 1.00 67.50 82 ASN A N 1
ATOM 668 C CA . ASN A 1 82 ? 14.632 -6.884 2.715 1.00 67.50 82 ASN A CA 1
ATOM 669 C C . ASN A 1 82 ? 15.594 -5.730 3.003 1.00 67.50 82 ASN A C 1
ATOM 671 O O . ASN A 1 82 ? 15.803 -4.900 2.123 1.00 67.50 82 ASN A O 1
ATOM 675 N N . ASP A 1 83 ? 16.146 -5.679 4.220 1.00 62.00 83 ASP A N 1
ATOM 676 C CA . ASP A 1 83 ? 17.279 -4.861 4.700 1.00 62.00 83 ASP A CA 1
ATOM 677 C C . ASP A 1 83 ? 17.682 -3.613 3.865 1.00 62.00 83 ASP A C 1
ATOM 679 O O . ASP A 1 83 ? 18.856 -3.373 3.595 1.00 62.00 83 ASP A O 1
ATOM 683 N N . GLY A 1 84 ? 16.706 -2.766 3.523 1.00 57.09 84 GLY A N 1
ATOM 684 C CA . GLY A 1 84 ? 16.870 -1.337 3.234 1.00 57.09 84 GLY A CA 1
ATOM 685 C C . GLY A 1 84 ? 17.103 -0.880 1.789 1.00 57.09 84 GLY A C 1
ATOM 686 O O . GLY A 1 84 ? 16.807 0.282 1.520 1.00 57.09 84 GLY A O 1
ATOM 687 N N . ASP A 1 85 ? 17.553 -1.733 0.864 1.00 65.06 85 ASP A N 1
ATOM 688 C CA . ASP A 1 85 ? 18.059 -1.269 -0.449 1.00 65.06 85 ASP A CA 1
ATOM 689 C C . ASP A 1 85 ? 17.323 -1.839 -1.679 1.00 65.06 85 ASP A C 1
ATOM 691 O O . ASP A 1 85 ? 17.729 -1.594 -2.819 1.00 65.06 85 ASP A O 1
ATOM 695 N N . ASP A 1 86 ? 16.228 -2.577 -1.486 1.00 78.31 86 ASP A N 1
ATOM 696 C CA . ASP A 1 86 ? 15.427 -3.055 -2.613 1.00 78.31 86 ASP A CA 1
ATOM 697 C C . ASP A 1 86 ? 14.750 -1.865 -3.322 1.00 78.31 86 ASP A C 1
ATOM 699 O O . ASP A 1 86 ? 13.994 -1.097 -2.724 1.00 78.31 86 ASP A O 1
ATOM 703 N N . VAL A 1 87 ? 15.015 -1.715 -4.621 1.00 87.06 87 VAL A N 1
ATOM 704 C CA . VAL A 1 87 ? 14.404 -0.696 -5.485 1.00 87.06 87 VAL A CA 1
ATOM 705 C C . VAL A 1 87 ? 13.663 -1.397 -6.611 1.00 87.06 87 VAL A C 1
ATOM 707 O O . VAL A 1 87 ? 14.231 -2.226 -7.321 1.00 87.06 87 VAL A O 1
ATOM 710 N N . TRP A 1 88 ? 12.381 -1.081 -6.765 1.00 89.62 88 TRP A N 1
ATOM 711 C CA . TRP A 1 88 ? 11.509 -1.640 -7.790 1.00 89.62 88 TRP A CA 1
ATOM 712 C C . TRP A 1 88 ? 11.205 -0.585 -8.848 1.00 89.62 88 TRP A C 1
ATOM 714 O O . TRP A 1 88 ? 10.708 0.499 -8.534 1.00 89.62 88 TRP A O 1
ATOM 724 N N . SER A 1 89 ? 11.460 -0.927 -10.110 1.00 93.06 89 SER A N 1
ATOM 725 C CA . SER A 1 89 ? 11.070 -0.107 -11.255 1.00 93.06 89 SER A CA 1
ATOM 726 C C . SER A 1 89 ? 9.622 -0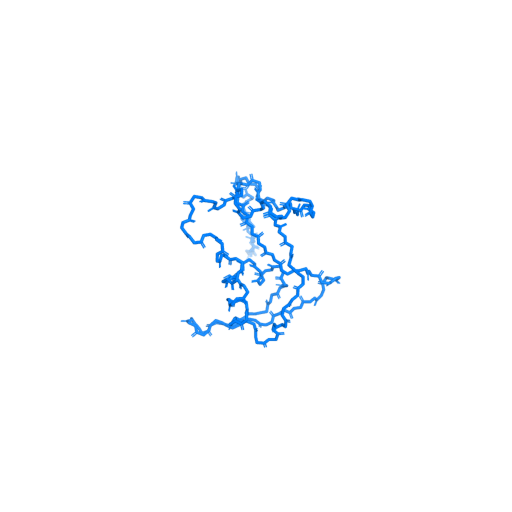.406 -11.641 1.00 93.06 89 SER A C 1
ATOM 728 O O . SER A 1 89 ? 9.274 -1.526 -12.028 1.00 93.06 89 SER A O 1
ATOM 730 N N . LEU A 1 90 ? 8.763 0.606 -11.527 1.00 95.06 90 LEU A N 1
ATOM 731 C CA . LEU A 1 90 ? 7.352 0.540 -11.891 1.00 95.06 90 LEU A CA 1
ATOM 732 C C . LEU A 1 90 ? 7.084 1.361 -13.154 1.00 95.06 90 LEU A C 1
ATOM 734 O O . LEU A 1 90 ? 7.636 2.444 -13.344 1.00 95.06 90 LEU A O 1
ATOM 738 N N . TYR A 1 91 ? 6.174 0.874 -13.992 1.00 96.50 91 TYR A N 1
ATOM 739 C CA . TYR A 1 91 ? 5.675 1.561 -15.174 1.00 96.50 91 TYR A CA 1
ATOM 740 C C . TYR A 1 91 ? 4.153 1.454 -15.266 1.00 96.50 91 TYR A C 1
ATOM 742 O O . TYR A 1 91 ? 3.577 0.368 -15.331 1.00 96.50 91 TYR A O 1
ATOM 750 N N . ASN A 1 92 ? 3.481 2.600 -15.338 1.00 96.06 92 ASN A N 1
ATOM 751 C CA . ASN A 1 92 ? 2.045 2.660 -15.544 1.00 96.06 92 ASN A CA 1
ATOM 752 C C . ASN A 1 92 ? 1.725 2.954 -17.015 1.00 96.06 92 ASN A C 1
ATOM 754 O O . ASN A 1 92 ? 1.653 4.104 -17.449 1.00 96.06 92 ASN A O 1
ATOM 758 N N . GLY A 1 93 ? 1.426 1.902 -17.778 1.00 94.62 93 GLY A N 1
ATOM 759 C CA . GLY A 1 93 ? 1.047 2.029 -19.189 1.00 94.62 93 GLY A CA 1
ATOM 760 C C . GLY A 1 93 ? -0.243 2.818 -19.459 1.00 94.62 93 GLY A C 1
ATOM 761 O O . GLY A 1 93 ? -0.507 3.153 -20.609 1.00 94.62 93 GLY A O 1
ATOM 762 N N . MET A 1 94 ? -1.058 3.130 -18.442 1.00 95.25 94 MET A N 1
ATOM 763 C CA . MET A 1 94 ? -2.269 3.946 -18.616 1.00 95.25 94 MET A CA 1
ATOM 764 C C . MET A 1 94 ? -1.976 5.448 -18.660 1.00 95.25 94 MET A C 1
ATOM 766 O O . MET A 1 94 ? -2.749 6.187 -19.265 1.00 95.25 94 MET A O 1
ATOM 770 N N . ASN A 1 95 ? -0.892 5.904 -18.028 1.00 96.31 95 ASN A N 1
ATOM 771 C CA . ASN A 1 95 ? -0.491 7.316 -18.031 1.00 96.31 95 ASN A CA 1
ATOM 772 C C . ASN A 1 95 ? 0.895 7.559 -18.655 1.00 96.31 95 ASN A C 1
ATOM 774 O O . ASN A 1 95 ? 1.255 8.708 -18.887 1.00 96.31 95 ASN A O 1
ATOM 778 N N . GLY A 1 96 ? 1.642 6.495 -18.963 1.00 95.94 96 GLY A N 1
ATOM 779 C CA . GLY A 1 96 ? 2.945 6.552 -19.619 1.00 95.94 96 GLY A CA 1
ATOM 780 C C . GLY A 1 96 ? 4.123 6.853 -18.690 1.00 95.94 96 GLY A C 1
ATOM 781 O O . GLY A 1 96 ? 5.238 6.999 -19.188 1.00 95.94 96 GLY A O 1
ATOM 782 N N . ASN A 1 97 ? 3.910 6.934 -17.374 1.00 96.81 97 ASN A N 1
ATOM 783 C CA . ASN A 1 97 ? 4.953 7.278 -16.410 1.00 96.81 97 ASN A CA 1
ATOM 784 C C . ASN A 1 97 ? 5.641 6.031 -15.849 1.00 96.81 97 ASN A C 1
ATOM 786 O O . ASN A 1 97 ? 4.990 5.019 -15.579 1.00 96.81 97 ASN A O 1
ATOM 790 N N . GLY A 1 98 ? 6.948 6.142 -15.616 1.00 96.25 98 GLY A N 1
ATOM 791 C CA . GLY A 1 98 ? 7.733 5.171 -14.862 1.00 96.25 98 GLY A CA 1
ATOM 792 C C . GLY A 1 98 ? 8.450 5.831 -13.690 1.00 96.25 98 GLY A C 1
ATOM 793 O O . GLY A 1 98 ? 8.706 7.035 -13.719 1.00 96.25 98 GLY A O 1
ATOM 794 N N . THR A 1 99 ? 8.736 5.054 -12.653 1.00 95.56 99 THR A N 1
ATOM 795 C CA . THR A 1 99 ? 9.459 5.512 -11.465 1.00 95.56 99 THR A CA 1
ATOM 796 C C . THR A 1 99 ? 10.096 4.333 -10.748 1.00 95.56 99 THR A C 1
ATOM 798 O O . THR A 1 99 ? 9.566 3.225 -10.773 1.00 95.56 99 THR A O 1
ATOM 801 N N . ASP A 1 100 ? 11.190 4.613 -10.055 1.00 93.81 100 ASP A N 1
ATOM 802 C CA . ASP A 1 100 ? 11.818 3.684 -9.127 1.00 93.81 100 ASP A CA 1
ATOM 803 C C . ASP A 1 100 ? 11.344 4.009 -7.709 1.00 93.81 100 ASP A C 1
ATOM 805 O O . ASP A 1 100 ? 11.257 5.184 -7.335 1.00 93.81 100 ASP A O 1
ATOM 809 N N . MET A 1 101 ? 10.981 2.994 -6.929 1.00 91.88 101 MET A N 1
ATOM 810 C CA . MET A 1 101 ? 10.523 3.173 -5.550 1.00 91.88 101 MET A CA 1
ATOM 811 C C . MET A 1 101 ? 10.792 1.937 -4.688 1.00 91.88 101 MET A C 1
ATOM 813 O O . MET A 1 101 ? 11.101 0.868 -5.207 1.00 91.88 101 MET A O 1
ATOM 817 N N . SER A 1 102 ? 10.681 2.080 -3.367 1.00 90.81 102 SER A N 1
ATOM 818 C CA . SER A 1 102 ? 10.815 0.949 -2.444 1.00 90.81 102 SER A CA 1
ATOM 819 C C . SER A 1 102 ? 9.652 -0.048 -2.596 1.00 90.81 102 SER A C 1
ATOM 821 O O . SER A 1 102 ? 8.578 0.335 -3.076 1.00 90.81 102 SER A O 1
ATOM 823 N N . PRO A 1 103 ? 9.808 -1.305 -2.132 1.00 89.31 103 PRO A N 1
ATOM 824 C CA . PRO A 1 103 ? 8.718 -2.274 -2.100 1.00 89.31 103 PRO A CA 1
ATOM 825 C C . PRO A 1 103 ? 7.500 -1.739 -1.342 1.00 89.31 103 PRO A C 1
ATOM 827 O O . PRO A 1 103 ? 6.377 -1.863 -1.821 1.00 89.31 103 PRO A O 1
ATOM 830 N N . GLU A 1 104 ? 7.718 -1.057 -0.212 1.00 91.25 104 GLU A N 1
ATOM 831 C CA . GLU A 1 104 ? 6.641 -0.431 0.560 1.00 91.25 104 GLU A CA 1
ATOM 832 C C . GLU A 1 104 ? 5.851 0.585 -0.272 1.00 91.25 104 GLU A C 1
ATOM 834 O O . GLU A 1 104 ? 4.623 0.510 -0.347 1.00 91.25 104 GLU A O 1
ATOM 839 N N . ALA A 1 105 ? 6.549 1.496 -0.956 1.00 92.31 105 ALA A N 1
ATOM 840 C CA . ALA A 1 105 ? 5.915 2.481 -1.823 1.00 92.31 105 ALA A CA 1
ATOM 841 C C . ALA A 1 105 ? 5.164 1.816 -2.990 1.00 92.31 105 ALA A C 1
ATOM 843 O O . ALA A 1 105 ? 4.065 2.252 -3.336 1.00 92.31 105 ALA A O 1
ATOM 844 N N . ALA A 1 106 ? 5.709 0.732 -3.552 1.00 92.06 106 ALA A N 1
ATOM 845 C CA . ALA A 1 106 ? 5.051 -0.038 -4.603 1.00 92.06 106 ALA A CA 1
ATOM 846 C C . ALA A 1 106 ? 3.762 -0.707 -4.101 1.00 92.06 106 ALA A C 1
ATOM 848 O O . ALA A 1 106 ? 2.759 -0.710 -4.812 1.00 92.06 106 ALA A O 1
ATOM 849 N N . GLY A 1 107 ? 3.765 -1.217 -2.866 1.00 93.00 107 GLY A N 1
ATOM 850 C CA . GLY A 1 107 ? 2.582 -1.771 -2.207 1.00 93.00 107 GLY A CA 1
ATOM 851 C C . GLY A 1 107 ? 1.490 -0.734 -1.953 1.00 93.00 107 GLY A C 1
ATOM 852 O O . GLY A 1 107 ? 0.317 -1.017 -2.169 1.00 93.00 107 GLY A O 1
ATOM 853 N N . ILE A 1 108 ? 1.871 0.486 -1.564 1.00 94.56 108 ILE A N 1
ATOM 854 C CA . ILE A 1 108 ? 0.934 1.608 -1.385 1.00 94.56 108 ILE A CA 1
ATOM 855 C C . ILE A 1 108 ? 0.331 2.062 -2.728 1.00 94.56 108 ILE A C 1
ATOM 857 O O . ILE A 1 108 ? -0.805 2.531 -2.762 1.00 94.56 108 ILE A O 1
ATOM 861 N N . ALA A 1 109 ? 1.087 1.958 -3.825 1.00 94.75 109 ALA A N 1
ATOM 862 C CA . AL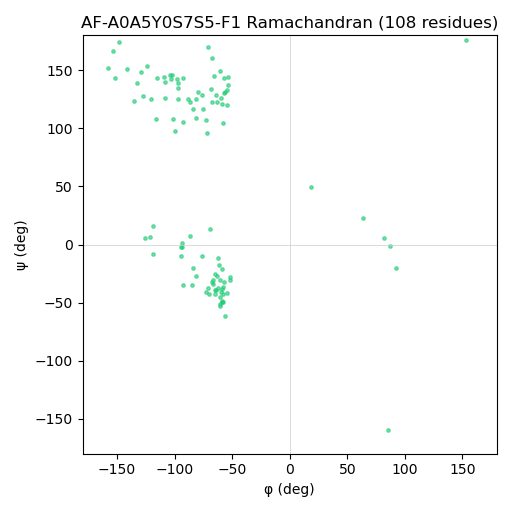A A 1 109 ? 0.674 2.430 -5.146 1.00 94.75 109 ALA A CA 1
ATOM 863 C C . ALA A 1 109 ? -0.205 1.445 -5.945 1.00 94.75 109 ALA A C 1
ATOM 865 O O . ALA A 1 109 ? -0.856 1.880 -6.900 1.00 94.75 109 ALA A O 1
ATOM 866 N N . ALA A 1 110 ? -0.177 0.152 -5.607 1.00 92.44 110 ALA A N 1
ATOM 867 C CA . ALA A 1 110 ? -0.903 -0.918 -6.299 1.00 92.44 110 ALA A CA 1
ATOM 868 C C . ALA A 1 110 ? -2.412 -0.915 -5.990 1.00 92.44 110 ALA A C 1
ATOM 870 O O . ALA A 1 110 ? -3.198 -1.090 -6.951 1.00 92.44 110 ALA A O 1
#

Secondary structure (DSSP, 8-state):
--------PPPPP-SPPP-EEEPPGGGGGGHHHHHHTTSTTGGGHHHHHHHHHHHH-TT-----EEEEEETTS-EEEEEPPPTTT--EEEEETTTTEEEEE-HHHHHHH-

pLDDT: mean 87.18, std 14.39, range [38.59, 97.44]

InterPro domains:
  IPR004914 Antirestriction protein [PF03230] (59-110)
  IPR042297 Antirestriction domain superfamily [G3DSA:3.30.70.3580] (11-110)